Protein AF-A0A8S8YLM7-F1 (afdb_monomer)

Radius of gyration: 14.46 Å; Cα contacts (8 Å, |Δi|>4): 55; chains: 1; bounding box: 31×26×35 Å

Nearest PDB structures (foldseek):
  5exk-assembly4_G  TM=9.336E-01  e=1.077E-02  Mycobacterium tuberculosis H37Rv

Sequence (73 aa):
MYPACRFCAVGTVKDPPPLDPNEPANLAEAVDLMGVNYAVITCVNRDELPDAGASHYRACLEAVHEQKPRGWA

Mean predicted aligned error: 4.19 Å

Structure (mmCIF, N/CA/C/O backbone):
data_AF-A0A8S8YLM7-F1
#
_entry.id   AF-A0A8S8YLM7-F1
#
loop_
_atom_site.group_PDB
_atom_site.id
_atom_site.type_symbol
_atom_site.label_atom_id
_atom_site.label_alt_id
_atom_site.label_comp_id
_atom_site.label_asym_id
_atom_site.label_entity_id
_atom_site.label_seq_id
_atom_site.pdbx_PDB_ins_code
_atom_site.Cartn_x
_atom_site.Cartn_y
_atom_site.Cartn_z
_atom_site.occupancy
_atom_site.B_iso_or_equiv
_atom_site.auth_seq_id
_atom_site.auth_comp_id
_atom_site.auth_as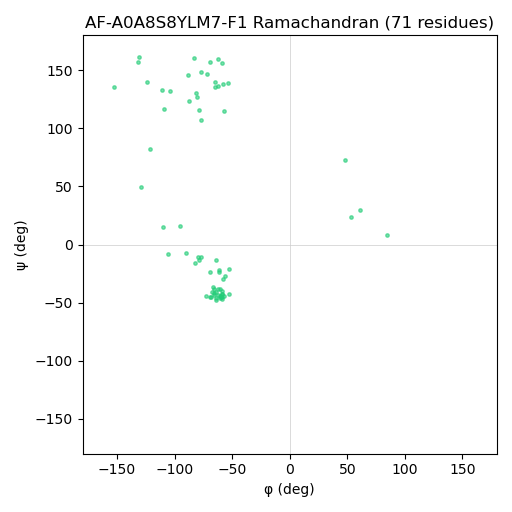ym_id
_atom_site.auth_atom_id
_atom_site.pdbx_PDB_model_num
ATOM 1 N N . MET A 1 1 ? 18.146 2.727 -18.737 1.00 49.22 1 MET A N 1
ATOM 2 C CA . MET A 1 1 ? 18.107 3.435 -17.442 1.00 49.22 1 MET A CA 1
ATOM 3 C C . MET A 1 1 ? 16.789 4.196 -17.404 1.00 49.22 1 MET A C 1
ATOM 5 O O . MET A 1 1 ? 16.723 5.301 -17.920 1.00 49.22 1 MET A O 1
ATOM 9 N N . TYR A 1 2 ? 15.713 3.529 -16.974 1.00 53.78 2 TYR A N 1
ATOM 10 C CA . TYR A 1 2 ? 14.371 4.124 -16.866 1.00 53.78 2 TYR A CA 1
ATOM 11 C C . TYR A 1 2 ? 14.349 5.116 -15.693 1.00 53.78 2 TYR A C 1
ATOM 13 O O . TYR A 1 2 ? 15.124 4.925 -14.750 1.00 53.78 2 TYR A O 1
ATOM 21 N N . PRO A 1 3 ? 13.575 6.213 -15.757 1.00 62.38 3 PRO A N 1
ATOM 22 C CA . PRO A 1 3 ? 13.821 7.352 -14.894 1.00 62.38 3 PRO A CA 1
ATOM 23 C C . PRO A 1 3 ? 13.313 7.063 -13.483 1.00 62.38 3 PRO A C 1
ATOM 25 O O . PRO A 1 3 ? 12.119 7.081 -13.213 1.00 62.38 3 PRO A O 1
ATOM 28 N N . ALA A 1 4 ? 14.253 6.841 -12.572 1.00 76.19 4 ALA A N 1
ATOM 29 C CA . ALA A 1 4 ? 14.013 6.986 -11.149 1.00 76.19 4 ALA A CA 1
ATOM 30 C C . ALA A 1 4 ? 13.650 8.448 -10.848 1.00 76.19 4 ALA A C 1
ATOM 32 O O . ALA A 1 4 ? 14.302 9.377 -11.346 1.00 76.19 4 ALA A O 1
ATOM 33 N N . CYS A 1 5 ? 12.637 8.670 -10.013 1.00 89.06 5 CYS A N 1
ATOM 34 C CA . CYS A 1 5 ? 12.357 9.992 -9.463 1.00 89.06 5 CYS A CA 1
ATOM 35 C C . CYS A 1 5 ? 13.603 10.496 -8.718 1.00 89.06 5 CYS A C 1
ATOM 37 O O . CYS A 1 5 ? 13.980 9.931 -7.695 1.00 89.06 5 CYS A O 1
ATOM 39 N N . ARG A 1 6 ? 14.235 11.577 -9.202 1.00 89.81 6 ARG A N 1
ATOM 40 C CA . ARG A 1 6 ? 15.519 12.082 -8.660 1.00 89.81 6 ARG A CA 1
ATOM 41 C C . ARG A 1 6 ? 15.454 12.574 -7.211 1.00 89.81 6 ARG A C 1
ATOM 43 O O . ARG A 1 6 ? 16.490 12.818 -6.608 1.00 89.81 6 ARG A O 1
ATOM 50 N N . PHE A 1 7 ? 14.247 12.756 -6.690 1.00 92.00 7 PHE A N 1
ATOM 51 C CA . PHE A 1 7 ? 13.977 13.215 -5.332 1.00 92.00 7 PHE A CA 1
ATOM 52 C C . PHE A 1 7 ? 13.472 12.093 -4.410 1.00 92.00 7 PHE A C 1
ATOM 54 O O . PHE A 1 7 ? 13.302 12.328 -3.218 1.00 92.00 7 PHE A O 1
ATOM 61 N N . CYS A 1 8 ? 13.175 10.900 -4.940 1.00 92.38 8 CYS A N 1
ATOM 62 C CA . CYS A 1 8 ? 12.614 9.812 -4.146 1.00 92.38 8 CYS A CA 1
ATOM 63 C C . CYS A 1 8 ? 13.729 9.085 -3.388 1.00 92.38 8 CYS A C 1
ATOM 65 O O . CYS A 1 8 ? 14.734 8.696 -3.978 1.00 92.38 8 CYS A O 1
ATOM 67 N N . ALA A 1 9 ? 13.537 8.880 -2.084 1.00 93.50 9 ALA A N 1
ATOM 68 C CA . ALA A 1 9 ? 14.475 8.133 -1.248 1.00 93.50 9 ALA A CA 1
ATOM 69 C C . ALA A 1 9 ? 14.365 6.604 -1.429 1.00 93.50 9 ALA A C 1
ATOM 71 O O . ALA A 1 9 ? 15.213 5.866 -0.933 1.00 93.50 9 ALA A O 1
ATOM 72 N N . VAL A 1 10 ? 13.330 6.119 -2.127 1.00 91.94 10 VAL A N 1
ATOM 73 C CA . VAL A 1 10 ? 13.130 4.692 -2.407 1.00 91.94 10 VAL A CA 1
ATOM 74 C C . VAL A 1 10 ? 14.008 4.272 -3.588 1.00 91.94 10 VAL A C 1
ATOM 76 O O . VAL A 1 10 ? 13.968 4.879 -4.659 1.00 91.94 10 VAL A O 1
ATOM 79 N N . GLY A 1 11 ? 14.807 3.220 -3.394 1.00 89.25 11 GLY A N 1
ATOM 80 C CA . GLY A 1 11 ? 15.688 2.679 -4.428 1.00 89.25 11 GLY A CA 1
ATOM 81 C C . GLY A 1 11 ? 14.912 2.102 -5.614 1.00 89.25 11 GLY A C 1
ATOM 82 O O . GLY A 1 11 ? 13.896 1.436 -5.445 1.00 89.25 11 GLY A O 1
ATOM 83 N N . THR A 1 12 ? 15.404 2.339 -6.830 1.00 88.38 12 THR A N 1
ATOM 84 C CA . THR A 1 12 ? 14.826 1.752 -8.047 1.00 88.38 12 THR A CA 1
ATOM 85 C C . THR A 1 12 ? 15.440 0.385 -8.316 1.00 88.38 12 THR A C 1
ATOM 87 O O . THR A 1 12 ? 16.656 0.267 -8.465 1.00 88.38 12 THR A O 1
ATOM 90 N N . VAL A 1 13 ? 14.593 -0.637 -8.422 1.00 87.88 13 VAL A N 1
ATOM 91 C CA . VAL A 1 13 ? 14.981 -2.004 -8.783 1.00 87.88 13 VAL A CA 1
ATOM 92 C C . VAL A 1 13 ? 14.423 -2.308 -10.166 1.00 87.88 13 VAL A C 1
ATOM 94 O O . VAL A 1 13 ? 13.266 -2.009 -10.443 1.00 87.88 13 VAL A O 1
ATOM 97 N N . LYS A 1 14 ? 15.256 -2.866 -11.050 1.00 85.69 14 LYS A N 1
ATOM 98 C CA . LYS A 1 14 ? 14.836 -3.212 -12.414 1.00 85.69 14 LYS A CA 1
ATOM 99 C C . LYS A 1 14 ? 13.912 -4.431 -12.432 1.00 85.69 14 LYS A C 1
ATOM 101 O O . LYS A 1 14 ? 12.908 -4.413 -13.127 1.00 85.69 14 LYS A O 1
ATOM 106 N N . ASP A 1 15 ? 14.281 -5.454 -11.670 1.00 89.44 15 ASP A N 1
ATOM 107 C CA . ASP A 1 15 ? 13.592 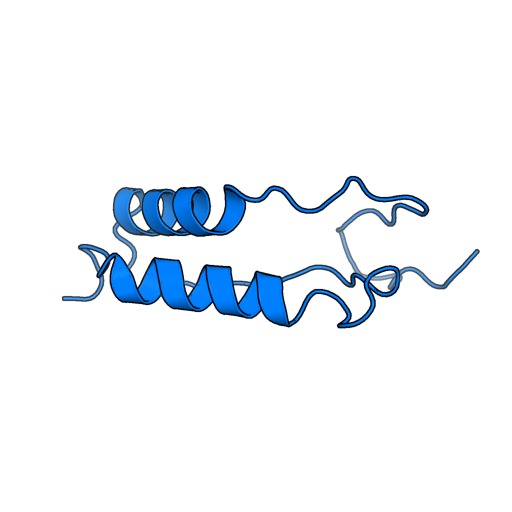-6.738 -11.609 1.00 89.44 15 ASP A CA 1
ATOM 108 C C . ASP A 1 15 ? 13.166 -6.973 -10.146 1.00 89.44 15 ASP A C 1
ATOM 110 O O . ASP A 1 15 ? 13.926 -7.562 -9.369 1.00 89.44 15 ASP A O 1
ATOM 114 N N . PRO A 1 16 ? 12.026 -6.397 -9.707 1.00 91.88 16 PRO A N 1
ATOM 115 C CA . PRO A 1 16 ? 11.559 -6.539 -8.334 1.00 91.88 16 PRO A CA 1
ATOM 116 C C . PRO A 1 16 ? 11.104 -7.981 -8.049 1.00 91.88 16 PRO A C 1
ATOM 118 O O . PRO A 1 16 ? 10.734 -8.714 -8.970 1.00 91.88 16 PRO A O 1
ATOM 121 N N . PRO A 1 17 ? 11.093 -8.407 -6.773 1.00 93.94 17 PRO A N 1
ATOM 122 C CA . PRO A 1 17 ? 10.513 -9.689 -6.400 1.00 93.94 17 PRO A CA 1
ATOM 123 C C . PRO A 1 17 ? 9.002 -9.744 -6.713 1.00 93.94 17 PRO A C 1
ATOM 125 O O . PRO A 1 17 ? 8.337 -8.703 -6.849 1.00 93.94 17 PRO A O 1
ATOM 128 N N . PRO A 1 18 ? 8.431 -10.958 -6.813 1.00 95.25 18 PRO A N 1
ATOM 129 C CA . PRO A 1 18 ? 6.985 -11.120 -6.905 1.00 95.25 18 PRO A CA 1
ATOM 130 C C . PRO A 1 18 ? 6.289 -10.506 -5.682 1.00 95.25 18 PRO A C 1
ATOM 132 O O . PRO A 1 18 ? 6.894 -10.353 -4.621 1.00 95.25 18 PRO A O 1
ATOM 135 N N . LEU A 1 19 ? 5.014 -10.146 -5.846 1.00 96.19 19 LEU A N 1
ATOM 136 C CA . LEU A 1 19 ? 4.176 -9.707 -4.729 1.00 96.19 19 LEU A CA 1
ATOM 137 C C . LEU A 1 19 ? 4.100 -10.803 -3.661 1.00 96.19 19 LEU A C 1
ATOM 139 O O . LEU A 1 19 ? 3.948 -11.978 -4.001 1.00 96.19 19 LEU A O 1
ATOM 143 N N . ASP A 1 20 ? 4.187 -10.412 -2.390 1.00 97.38 20 ASP A N 1
ATOM 144 C CA . ASP A 1 20 ? 3.948 -11.316 -1.266 1.00 97.38 20 ASP A CA 1
ATOM 145 C C . ASP A 1 20 ? 2.432 -11.486 -1.072 1.00 97.38 20 ASP A C 1
ATOM 147 O O . ASP A 1 20 ? 1.758 -10.516 -0.715 1.00 97.38 20 ASP A O 1
ATOM 151 N N . PRO A 1 21 ? 1.869 -12.694 -1.262 1.00 96.88 21 PRO A N 1
ATOM 152 C CA . PRO A 1 21 ? 0.438 -12.925 -1.077 1.00 96.88 21 PRO A CA 1
ATOM 153 C C . PRO A 1 21 ? -0.055 -12.652 0.350 1.00 96.88 21 PRO A C 1
ATOM 155 O O . PRO A 1 21 ? -1.247 -12.420 0.537 1.00 96.88 21 PRO A O 1
ATOM 158 N N . ASN A 1 22 ? 0.835 -12.685 1.349 1.00 98.06 22 ASN A N 1
ATOM 159 C CA . ASN A 1 22 ? 0.487 -12.435 2.748 1.00 98.06 22 ASN A CA 1
ATOM 160 C C . ASN A 1 22 ? 0.593 -10.955 3.139 1.00 98.06 22 ASN A C 1
ATOM 162 O O . ASN A 1 22 ? 0.180 -10.597 4.243 1.00 98.06 22 ASN A O 1
ATOM 166 N N . GLU A 1 23 ? 1.109 -10.084 2.263 1.00 98.31 23 GLU A N 1
ATOM 167 C CA . GLU A 1 23 ? 1.260 -8.652 2.549 1.00 98.31 23 GLU A CA 1
ATOM 168 C C . GLU A 1 23 ? -0.049 -7.988 3.024 1.00 98.31 23 GLU A C 1
ATOM 170 O O . GLU A 1 23 ? 0.015 -7.277 4.027 1.00 98.31 23 GLU A O 1
ATOM 175 N N . PRO A 1 24 ? -1.238 -8.251 2.433 1.00 98.31 24 PRO A N 1
ATOM 176 C CA . PRO A 1 24 ? -2.491 -7.668 2.918 1.00 98.31 24 PRO A CA 1
ATOM 177 C C . PRO A 1 24 ? -2.816 -8.021 4.374 1.00 98.31 24 PRO A C 1
ATOM 179 O O . PRO A 1 24 ? -3.175 -7.144 5.161 1.00 98.31 24 PRO A O 1
ATOM 182 N N . ALA A 1 25 ? -2.659 -9.295 4.747 1.00 98.12 25 ALA A N 1
ATOM 183 C CA . ALA A 1 25 ? -2.943 -9.771 6.099 1.00 98.12 25 ALA A CA 1
ATOM 184 C C . ALA A 1 25 ? -1.924 -9.221 7.106 1.00 98.12 25 ALA A C 1
ATOM 186 O O . ALA A 1 25 ? -2.304 -8.687 8.147 1.00 98.12 25 ALA A O 1
ATOM 187 N N . ASN A 1 26 ? -0.637 -9.273 6.754 1.00 98.25 26 ASN A N 1
ATOM 188 C CA . ASN A 1 26 ? 0.448 -8.758 7.586 1.00 98.25 26 ASN A CA 1
ATOM 189 C C . ASN A 1 26 ? 0.323 -7.239 7.804 1.00 98.25 26 ASN A C 1
ATOM 191 O O . ASN A 1 26 ? 0.578 -6.746 8.902 1.00 98.25 26 ASN A O 1
ATOM 195 N N . LEU A 1 27 ? -0.089 -6.487 6.776 1.00 97.75 27 LEU A N 1
ATOM 196 C CA . LEU A 1 27 ? -0.333 -5.049 6.882 1.00 97.75 27 LEU A CA 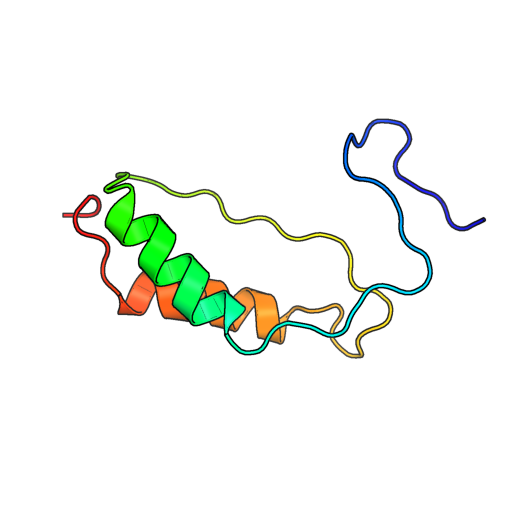1
ATOM 197 C C . LEU A 1 27 ? -1.493 -4.749 7.838 1.00 97.75 27 LEU A C 1
ATOM 199 O O . LEU A 1 27 ? -1.367 -3.869 8.689 1.00 97.75 27 LEU A O 1
ATOM 203 N N . ALA A 1 28 ? -2.608 -5.472 7.711 1.00 97.25 28 ALA A N 1
ATOM 204 C CA . ALA A 1 28 ? -3.766 -5.311 8.585 1.00 97.25 28 ALA A CA 1
ATOM 205 C C . ALA A 1 28 ? -3.422 -5.596 10.054 1.00 97.25 28 ALA A C 1
ATOM 207 O O . ALA A 1 28 ? -3.765 -4.801 10.933 1.00 97.25 28 ALA A O 1
ATOM 208 N N . GLU A 1 29 ? -2.678 -6.674 10.310 1.00 96.81 29 GLU A N 1
ATOM 209 C CA . GLU A 1 29 ? -2.173 -7.006 11.643 1.00 96.81 29 GLU A CA 1
ATOM 210 C C . GLU A 1 29 ? -1.251 -5.904 12.181 1.00 96.81 29 GLU A C 1
ATOM 212 O O . GLU A 1 29 ? -1.426 -5.451 13.311 1.00 96.81 29 GLU A O 1
ATOM 217 N N . ALA A 1 30 ? -0.312 -5.410 11.370 1.00 96.62 30 ALA A N 1
ATOM 218 C CA . ALA A 1 30 ? 0.595 -4.343 11.780 1.00 96.62 30 ALA A CA 1
ATOM 219 C C . ALA A 1 30 ? -0.158 -3.058 12.168 1.00 96.62 30 ALA A C 1
ATOM 221 O O . ALA A 1 30 ? 0.131 -2.470 13.213 1.00 96.62 30 ALA A O 1
ATOM 222 N N . VAL A 1 31 ? -1.148 -2.637 11.371 1.00 96.12 31 VAL A N 1
ATOM 223 C CA . VAL A 1 31 ? -1.964 -1.445 11.665 1.00 96.12 31 VAL A CA 1
ATOM 224 C C . VAL A 1 31 ? -2.745 -1.619 12.970 1.00 96.12 31 VAL A C 1
ATOM 226 O O . VAL A 1 31 ? -2.767 -0.698 13.792 1.00 96.12 31 VAL A O 1
ATOM 229 N N . ASP A 1 32 ? -3.342 -2.792 13.199 1.00 95.44 32 ASP A N 1
ATOM 230 C CA . ASP A 1 32 ? -4.053 -3.069 14.448 1.00 95.44 32 ASP A CA 1
ATOM 231 C C . ASP A 1 32 ? -3.110 -3.101 15.657 1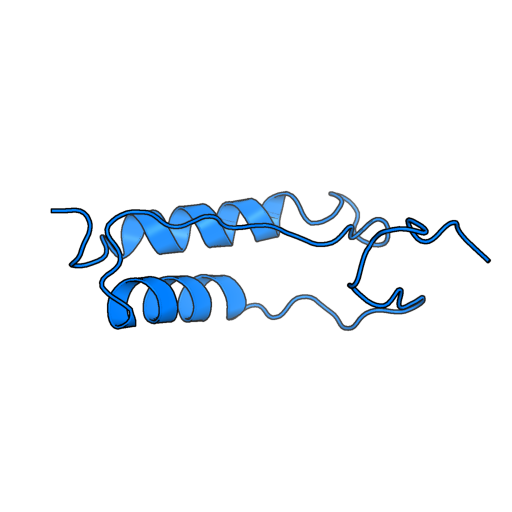.00 95.44 32 ASP A C 1
ATOM 233 O O . ASP A 1 32 ? -3.407 -2.504 16.696 1.00 95.44 32 ASP A O 1
ATOM 237 N N . LEU A 1 33 ? -1.942 -3.737 15.533 1.00 95.56 33 LEU A N 1
ATOM 238 C CA . LEU A 1 33 ? -0.927 -3.789 16.588 1.00 95.56 33 LEU A CA 1
ATOM 239 C C . LEU A 1 33 ? -0.422 -2.400 16.979 1.00 95.56 33 LEU A C 1
ATOM 241 O O . LEU A 1 33 ? -0.224 -2.141 18.167 1.00 95.56 33 LEU A O 1
ATOM 245 N N . MET A 1 34 ? -0.261 -1.502 16.005 1.00 94.81 34 MET A N 1
ATOM 246 C CA . MET A 1 34 ? 0.144 -0.119 16.252 1.00 94.81 34 MET A CA 1
ATOM 247 C C . MET A 1 34 ? -0.934 0.708 16.966 1.00 94.81 34 MET A C 1
ATOM 249 O O . MET A 1 34 ? -0.593 1.701 17.608 1.00 94.81 34 MET A O 1
ATOM 253 N N . GLY A 1 35 ? -2.215 0.332 16.863 1.00 93.75 35 GLY A N 1
ATOM 254 C CA . GLY A 1 35 ? -3.316 1.025 17.541 1.00 93.75 35 GLY A CA 1
ATOM 255 C C . GLY A 1 35 ? -3.476 2.488 17.115 1.00 93.75 35 GLY A C 1
ATOM 256 O O . GLY A 1 35 ? -3.871 3.326 17.921 1.00 93.75 35 GLY A O 1
ATOM 257 N N . VAL A 1 36 ? -3.120 2.814 15.870 1.00 93.44 36 VAL A N 1
ATOM 258 C CA . VAL A 1 36 ? -3.203 4.181 15.337 1.00 93.44 36 VAL A CA 1
ATOM 259 C C . VAL A 1 36 ? -4.637 4.547 14.976 1.00 93.44 36 VAL A C 1
ATOM 261 O O . VAL A 1 36 ? -5.384 3.699 14.506 1.00 93.44 36 VAL A O 1
ATOM 264 N N . ASN A 1 37 ? -4.992 5.828 15.102 1.00 92.25 37 ASN A N 1
ATOM 265 C CA . ASN A 1 37 ? -6.322 6.339 14.733 1.00 92.25 37 ASN A CA 1
ATOM 266 C C . ASN A 1 37 ? -6.463 6.630 13.229 1.00 92.25 37 ASN A C 1
ATOM 268 O O . ASN A 1 37 ? -7.562 6.829 12.723 1.00 92.25 37 ASN A O 1
ATOM 272 N N . TYR A 1 38 ? -5.340 6.712 12.517 1.00 93.00 38 TYR A N 1
ATOM 273 C CA . TYR A 1 38 ? -5.297 7.002 11.091 1.00 93.00 38 TYR A CA 1
ATOM 274 C C . TYR A 1 38 ? -4.044 6.375 10.485 1.00 93.00 38 TYR A C 1
ATOM 276 O O . TYR A 1 38 ? -2.958 6.496 11.056 1.00 93.00 38 TYR A O 1
ATOM 284 N N . ALA A 1 39 ? -4.187 5.723 9.332 1.00 95.25 39 ALA A N 1
ATOM 285 C CA . ALA A 1 39 ? -3.074 5.129 8.601 1.00 95.25 39 ALA A CA 1
ATOM 286 C C . ALA A 1 39 ? -3.021 5.668 7.169 1.00 95.25 39 ALA A C 1
ATOM 288 O O . ALA A 1 39 ? -4.045 5.828 6.508 1.00 95.25 39 ALA A O 1
ATOM 289 N N . VAL A 1 40 ? -1.805 5.920 6.687 1.00 96.56 40 VAL A N 1
ATOM 290 C CA . VAL A 1 40 ? -1.530 6.252 5.287 1.00 96.56 40 VAL A CA 1
ATOM 291 C C . VAL A 1 40 ? -0.816 5.059 4.675 1.00 96.56 40 VAL A C 1
ATOM 293 O O . VAL A 1 40 ? 0.283 4.712 5.099 1.00 96.56 40 VAL A O 1
ATOM 296 N N . ILE A 1 41 ? -1.446 4.442 3.682 1.00 97.00 41 ILE A N 1
ATOM 297 C CA . ILE A 1 41 ? -0.884 3.316 2.937 1.00 97.00 41 ILE A CA 1
ATOM 298 C C . ILE A 1 41 ? -0.436 3.866 1.582 1.00 97.00 41 ILE A C 1
ATOM 300 O O . ILE A 1 41 ? -1.156 4.636 0.950 1.00 97.00 41 ILE A O 1
ATOM 304 N N . THR A 1 42 ? 0.786 3.542 1.167 1.00 96.25 42 THR A N 1
ATOM 305 C CA . THR A 1 42 ? 1.362 3.977 -0.114 1.00 96.25 42 THR A CA 1
ATOM 306 C C . THR A 1 42 ? 1.956 2.766 -0.826 1.00 96.25 42 THR A C 1
ATOM 308 O O . THR A 1 42 ? 2.194 1.734 -0.201 1.00 96.25 42 THR A O 1
ATOM 311 N N . 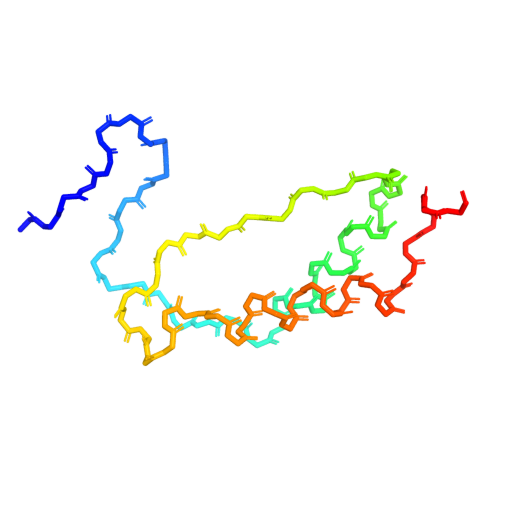CYS A 1 43 ? 2.176 2.868 -2.135 1.00 95.19 43 CYS A N 1
ATOM 312 C CA . CYS A 1 43 ? 2.809 1.815 -2.920 1.00 95.19 43 CYS A CA 1
ATOM 313 C C . CYS A 1 43 ? 3.918 2.384 -3.805 1.00 95.19 43 CYS A C 1
ATOM 315 O O . CYS A 1 43 ? 3.946 3.574 -4.133 1.00 95.19 43 CYS A O 1
ATOM 317 N N . VAL A 1 44 ? 4.846 1.509 -4.185 1.00 94.50 44 VAL A N 1
ATOM 318 C CA . VAL A 1 44 ? 5.798 1.782 -5.261 1.00 94.50 44 VAL A CA 1
ATOM 319 C C . VAL A 1 44 ? 5.155 1.473 -6.607 1.00 94.50 44 VAL A C 1
ATOM 321 O O . VAL A 1 44 ? 4.191 0.717 -6.697 1.00 94.50 44 VAL A O 1
ATOM 324 N N . ASN A 1 45 ? 5.732 2.031 -7.662 1.00 91.75 45 ASN A N 1
ATOM 325 C CA . ASN A 1 45 ? 5.342 1.699 -9.019 1.00 91.75 45 ASN A CA 1
ATOM 326 C C . ASN A 1 45 ? 5.651 0.226 -9.348 1.00 91.75 45 ASN A C 1
ATOM 328 O O . ASN A 1 45 ? 6.748 -0.247 -9.042 1.00 91.75 45 ASN A O 1
ATOM 332 N N . ARG A 1 46 ? 4.706 -0.472 -9.986 1.00 94.06 46 ARG A N 1
ATOM 333 C CA . ARG A 1 46 ? 4.814 -1.887 -10.387 1.00 94.06 46 ARG A CA 1
ATOM 334 C C . ARG A 1 46 ? 4.453 -2.081 -11.861 1.00 94.06 46 ARG A C 1
ATOM 336 O O . ARG A 1 46 ? 3.632 -2.932 -12.194 1.00 94.06 46 ARG A O 1
ATOM 343 N N . ASP A 1 47 ? 5.048 -1.268 -12.738 1.00 91.50 47 ASP A N 1
ATOM 344 C CA . ASP A 1 47 ? 4.807 -1.276 -14.195 1.00 91.50 47 ASP A CA 1
ATOM 345 C C . ASP A 1 47 ? 4.979 -2.654 -14.856 1.00 91.50 47 ASP A C 1
ATOM 347 O O . ASP A 1 47 ? 4.494 -2.874 -15.964 1.00 91.50 47 ASP A O 1
ATOM 351 N N . GLU A 1 48 ? 5.703 -3.578 -14.223 1.00 93.00 48 GLU A N 1
ATOM 352 C CA . GLU A 1 48 ? 5.904 -4.927 -14.743 1.00 93.00 48 GLU A CA 1
ATOM 353 C C . GLU A 1 48 ? 4.703 -5.862 -14.517 1.00 93.00 48 GLU A C 1
ATOM 355 O O . GLU A 1 48 ? 4.641 -6.931 -15.126 1.00 93.00 48 GLU A O 1
ATOM 360 N N . LEU A 1 49 ? 3.740 -5.475 -13.673 1.00 94.50 49 LEU A N 1
ATOM 361 C CA . LEU A 1 49 ? 2.485 -6.201 -13.479 1.00 94.50 49 LEU A CA 1
ATOM 362 C C . LEU A 1 49 ? 1.414 -5.737 -14.483 1.00 94.50 49 LEU A C 1
ATOM 364 O O . LEU A 1 49 ? 1.327 -4.543 -14.773 1.00 94.50 49 LEU A O 1
ATOM 368 N N . PRO A 1 50 ? 0.523 -6.631 -14.962 1.00 95.81 50 PRO A N 1
ATOM 369 C CA . PRO A 1 50 ? -0.511 -6.272 -15.940 1.00 95.81 50 PRO A CA 1
ATOM 370 C C . PRO A 1 50 ? -1.470 -5.159 -15.495 1.00 95.81 50 PRO A C 1
ATOM 372 O O . PRO A 1 50 ? -1.990 -4.429 -16.335 1.00 95.81 50 PRO A O 1
ATOM 375 N N . ASP A 1 51 ? -1.720 -5.039 -14.191 1.00 96.88 51 ASP A N 1
ATOM 376 C CA . ASP A 1 51 ? -2.600 -4.035 -13.588 1.00 96.88 51 ASP A CA 1
ATOM 377 C C . ASP A 1 51 ? -1.829 -2.979 -12.776 1.00 96.88 51 ASP A C 1
ATOM 379 O O . ASP A 1 51 ? -2.418 -2.280 -11.950 1.00 96.88 51 ASP A O 1
ATOM 383 N N . ALA A 1 52 ? -0.508 -2.901 -12.966 1.00 94.50 52 ALA A N 1
ATOM 384 C CA . ALA A 1 52 ? 0.402 -2.046 -12.210 1.00 94.50 52 ALA A CA 1
ATOM 385 C C . ALA A 1 52 ? 0.317 -2.208 -10.672 1.00 94.50 52 ALA A C 1
ATOM 387 O O . ALA A 1 52 ? 0.671 -1.293 -9.927 1.00 94.50 52 ALA A O 1
ATOM 388 N N . GLY A 1 53 ? -0.164 -3.360 -10.179 1.00 96.00 53 GLY A N 1
ATOM 389 C CA . GLY A 1 53 ? -0.317 -3.651 -8.750 1.00 96.00 53 GLY A CA 1
ATOM 390 C C . GLY A 1 53 ? -1.619 -3.143 -8.119 1.00 96.00 53 GLY A C 1
ATOM 391 O O . GLY A 1 53 ? -1.778 -3.235 -6.900 1.00 96.00 53 GLY A O 1
ATOM 392 N N . ALA A 1 54 ? -2.566 -2.633 -8.912 1.00 97.94 54 ALA A N 1
ATOM 393 C CA . ALA A 1 54 ? -3.816 -2.061 -8.412 1.00 97.94 54 ALA A CA 1
ATOM 394 C C . ALA A 1 54 ? -4.655 -3.056 -7.589 1.00 97.94 54 ALA A C 1
ATOM 396 O O . ALA A 1 54 ? -5.173 -2.700 -6.527 1.00 97.94 54 ALA A O 1
ATOM 397 N N . SER A 1 55 ? -4.771 -4.307 -8.044 1.00 97.81 55 SER A N 1
ATOM 398 C CA . SER A 1 55 ? -5.550 -5.342 -7.348 1.00 97.81 55 SER A CA 1
ATOM 399 C C . SER A 1 55 ? -4.938 -5.694 -5.997 1.00 97.81 55 SER A C 1
ATOM 401 O O . SER A 1 55 ? -5.656 -5.871 -5.016 1.00 97.81 55 SER A O 1
ATOM 403 N N . HIS A 1 56 ? -3.608 -5.743 -5.929 1.00 98.06 56 HIS A N 1
ATOM 404 C CA . HIS A 1 56 ? -2.885 -6.023 -4.693 1.00 98.06 56 HIS A CA 1
ATOM 405 C C . HIS A 1 56 ? -3.021 -4.883 -3.686 1.00 98.06 56 HIS A C 1
ATOM 407 O O . HIS A 1 56 ? -3.351 -5.105 -2.524 1.00 98.06 56 HIS A O 1
ATOM 413 N N . TYR A 1 57 ? -2.863 -3.644 -4.153 1.00 98.25 57 TYR A N 1
ATOM 414 C CA . TYR A 1 57 ? -3.069 -2.462 -3.323 1.00 98.25 57 TYR A CA 1
ATOM 415 C C . TYR A 1 57 ? -4.492 -2.407 -2.753 1.00 98.25 57 TYR A C 1
ATOM 417 O O . TYR A 1 57 ? -4.676 -2.145 -1.566 1.00 98.25 57 TYR A O 1
ATOM 425 N N . ARG A 1 58 ? -5.505 -2.730 -3.568 1.00 98.31 58 ARG A N 1
ATOM 426 C CA . ARG A 1 58 ? -6.892 -2.861 -3.107 1.00 98.31 58 ARG A CA 1
ATOM 427 C C . ARG A 1 58 ? -7.038 -3.922 -2.012 1.00 98.31 58 ARG A C 1
ATOM 429 O O . ARG A 1 58 ? -7.658 -3.623 -0.996 1.00 98.31 58 ARG A O 1
ATOM 436 N N . ALA A 1 59 ? -6.461 -5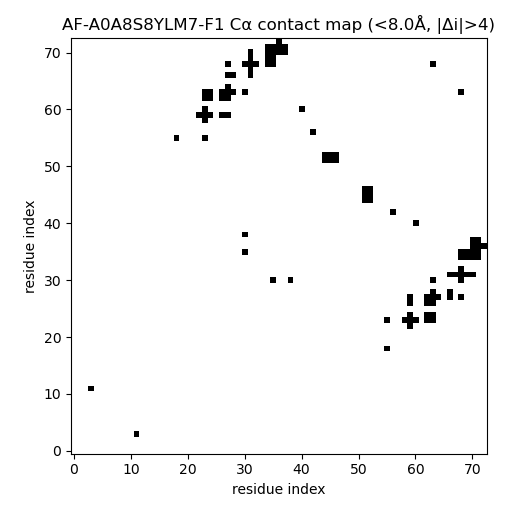.111 -2.194 1.00 98.31 59 ALA A N 1
ATOM 437 C CA . ALA A 1 59 ? -6.530 -6.184 -1.201 1.00 98.31 59 ALA A CA 1
ATOM 438 C C . ALA A 1 59 ? -5.943 -5.750 0.155 1.00 98.31 59 ALA A C 1
ATOM 440 O O . ALA A 1 59 ? -6.530 -6.027 1.197 1.00 98.31 59 ALA A O 1
ATOM 441 N N . CYS A 1 60 ? -4.835 -4.999 0.146 1.00 98.44 60 CYS A N 1
ATOM 442 C CA . CYS A 1 60 ? -4.259 -4.399 1.352 1.00 98.44 60 CYS A CA 1
ATOM 443 C C . CYS A 1 60 ? -5.228 -3.434 2.057 1.00 98.44 60 CYS A C 1
ATOM 445 O O . CYS A 1 60 ? -5.370 -3.484 3.278 1.00 98.44 60 CYS A O 1
ATOM 447 N N . LEU A 1 61 ? -5.910 -2.561 1.307 1.00 97.44 61 LEU A N 1
ATOM 448 C CA . LEU A 1 61 ? -6.880 -1.620 1.881 1.00 97.44 61 LEU A CA 1
ATOM 449 C C . LEU A 1 61 ? -8.103 -2.332 2.473 1.00 97.44 61 LEU A C 1
ATOM 451 O O . LEU A 1 61 ? -8.569 -1.941 3.547 1.00 97.44 61 LEU A O 1
ATOM 455 N N . GLU A 1 62 ? -8.613 -3.350 1.775 1.00 97.88 62 GLU A N 1
ATOM 456 C CA . GLU A 1 62 ? -9.756 -4.160 2.212 1.00 97.88 62 GLU A CA 1
ATOM 457 C C . GLU A 1 62 ? -9.414 -4.933 3.490 1.00 97.88 62 GLU A C 1
ATOM 459 O O . GLU A 1 62 ? -10.141 -4.807 4.473 1.00 97.88 62 GLU A O 1
ATOM 464 N N . ALA A 1 63 ? -8.261 -5.609 3.540 1.00 97.75 63 ALA A N 1
ATOM 465 C CA . ALA A 1 63 ? -7.815 -6.344 4.724 1.00 97.75 63 ALA A CA 1
ATOM 466 C C . ALA A 1 63 ? -7.715 -5.446 5.972 1.00 97.75 63 ALA A C 1
ATOM 468 O O . ALA 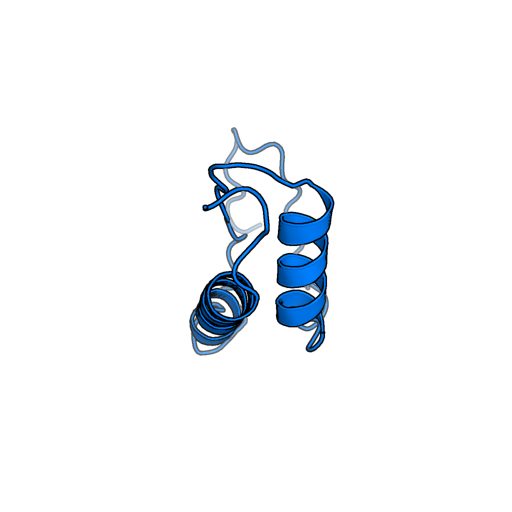A 1 63 ? -8.193 -5.808 7.047 1.00 97.75 63 ALA A O 1
ATOM 469 N N . VAL A 1 64 ? -7.149 -4.240 5.832 1.00 96.44 64 VAL A N 1
ATOM 470 C CA . VAL A 1 64 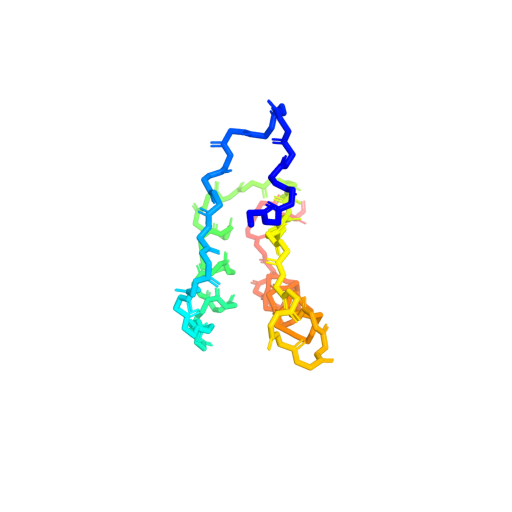? -7.050 -3.275 6.941 1.00 96.44 64 VAL A CA 1
ATOM 471 C C . VAL A 1 64 ? -8.438 -2.815 7.405 1.00 96.44 64 VAL A C 1
ATOM 473 O O . VAL A 1 64 ? -8.672 -2.700 8.606 1.00 96.44 64 VAL A O 1
ATOM 476 N N . HIS A 1 65 ? -9.374 -2.569 6.484 1.00 93.94 65 HIS A N 1
ATOM 477 C CA . HIS A 1 65 ? -10.745 -2.187 6.844 1.00 93.94 65 HIS A CA 1
ATOM 478 C C . HIS A 1 65 ? -11.510 -3.326 7.530 1.00 93.94 65 HIS A C 1
ATOM 480 O O . HIS A 1 65 ? -12.236 -3.083 8.496 1.00 93.94 65 HIS A O 1
ATOM 486 N N . GLU A 1 66 ? -11.355 -4.559 7.048 1.00 95.06 66 GLU A N 1
ATOM 487 C CA . GLU A 1 66 ? -12.015 -5.745 7.599 1.00 95.06 66 GLU A CA 1
ATOM 488 C C . GLU A 1 66 ? -11.523 -6.083 9.009 1.00 95.06 66 GLU A C 1
ATOM 490 O O . GLU A 1 66 ? -12.334 -6.442 9.866 1.00 95.06 66 GLU A O 1
ATOM 495 N N . GLN A 1 67 ? -10.227 -5.888 9.272 1.00 92.94 67 GLN A N 1
ATOM 496 C CA . GLN A 1 67 ? -9.610 -6.105 10.583 1.00 92.94 67 GLN A CA 1
ATOM 497 C C . GLN A 1 67 ? -10.193 -5.193 11.676 1.00 92.94 67 GLN A C 1
ATOM 499 O O . GLN A 1 67 ? -10.138 -5.553 12.850 1.00 92.94 67 GLN A O 1
ATOM 504 N N . LYS A 1 68 ? -10.771 -4.036 11.306 1.00 85.81 68 LYS A N 1
ATOM 505 C CA . LYS A 1 68 ? -11.301 -3.008 12.226 1.00 85.81 68 LYS A CA 1
ATOM 506 C C . LYS A 1 68 ? -10.302 -2.665 13.344 1.00 85.81 68 LYS A C 1
ATOM 508 O O . LYS A 1 68 ? -10.516 -3.050 14.497 1.00 85.81 68 LYS A O 1
ATOM 513 N N . PRO A 1 69 ? -9.218 -1.939 13.016 1.00 84.38 69 PRO A N 1
ATOM 514 C CA . PRO A 1 69 ? -8.137 -1.655 13.950 1.00 84.38 69 PRO A CA 1
ATOM 515 C C . PRO A 1 69 ? -8.640 -1.025 15.249 1.00 84.38 69 PRO A C 1
ATOM 517 O O . PRO A 1 69 ? -9.478 -0.121 15.231 1.00 84.38 69 PRO A O 1
ATOM 520 N N . ARG A 1 70 ? -8.077 -1.450 16.383 1.00 82.88 70 ARG A N 1
ATOM 521 C CA . ARG A 1 70 ? -8.494 -1.011 17.729 1.00 82.88 70 ARG A CA 1
ATOM 522 C C . ARG A 1 70 ? -8.463 0.507 17.940 1.00 82.88 70 ARG A C 1
ATOM 524 O O . ARG A 1 70 ? -9.212 1.009 18.772 1.00 82.88 70 ARG A O 1
ATOM 531 N N . GLY A 1 71 ? -7.610 1.231 17.212 1.00 81.56 71 GLY A N 1
ATOM 532 C CA . GLY A 1 71 ? -7.494 2.693 17.292 1.00 81.56 71 GLY A CA 1
ATOM 533 C C . GLY A 1 71 ? -8.562 3.474 16.514 1.00 81.56 71 GLY A C 1
ATOM 534 O O . GLY A 1 71 ? -8.654 4.684 16.671 1.00 81.56 71 GLY A O 1
ATOM 535 N N . TRP A 1 72 ? -9.366 2.831 15.660 1.00 83.75 72 TRP A N 1
ATOM 536 C CA . TRP A 1 72 ? -10.345 3.513 14.786 1.00 83.75 72 TRP A CA 1
ATOM 537 C C . TRP A 1 72 ? -11.761 3.570 15.383 1.00 83.75 72 TRP A C 1
ATOM 539 O O . TRP A 1 72 ? -12.726 3.804 14.655 1.00 83.75 72 TRP A O 1
ATOM 549 N N . ALA A 1 73 ? -11.873 3.318 16.691 1.00 64.75 73 ALA A N 1
ATOM 550 C CA . ALA A 1 73 ? -13.121 3.338 17.452 1.00 64.75 73 ALA A CA 1
ATOM 551 C C . ALA A 1 73 ? -13.689 4.753 17.646 1.00 64.75 73 ALA A C 1
ATOM 553 O O . ALA A 1 73 ? -12.896 5.693 17.884 1.00 64.75 73 ALA A O 1
#

pLDDT: mean 91.79, std 9.52, range [49.22, 98.44]

Secondary structure (DSSP, 8-state):
-----TT--SPP-SSPPPP-TTHHHHHHHHHHHHT-S---------TTSTTTTHHHHHHHHHHHHHH--GGG-

Solvent-accessible surface area (backbone atoms only — not c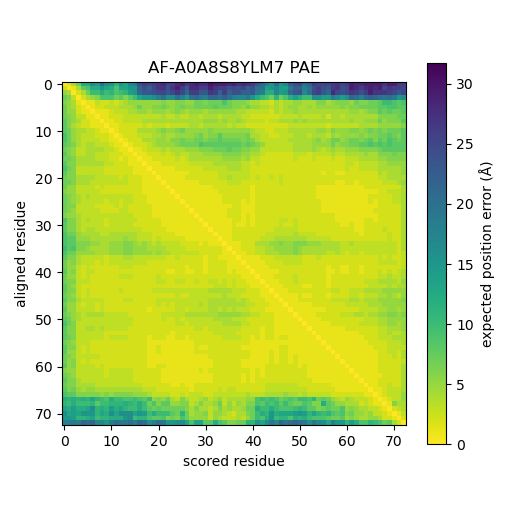omparable to full-atom values): 4770 Å² total; per-residue (Å²): 135,79,88,66,63,92,83,56,90,72,82,84,67,94,79,68,79,79,85,64,89,58,49,24,59,54,49,22,51,51,50,31,74,68,43,49,68,71,84,87,88,82,81,76,91,33,81,90,41,99,66,44,50,52,69,58,55,48,46,32,55,50,37,33,60,72,64,57,36,74,30,66,116

Foldseek 3Di:
DPDDPPPDPDDDDPDDDDDDPCLLQVLLVVQQVVLAQDDDDDDDFQVVDPVRCPVVSVSNVVSNVVSPRNNND